Protein AF-A0A1J3HQS7-F1 (afdb_monomer_lite)

Sequence (72 aa):
KEKILSNIANYLDDKTLQMIHTSVDTAKLETFPQSKPDLIR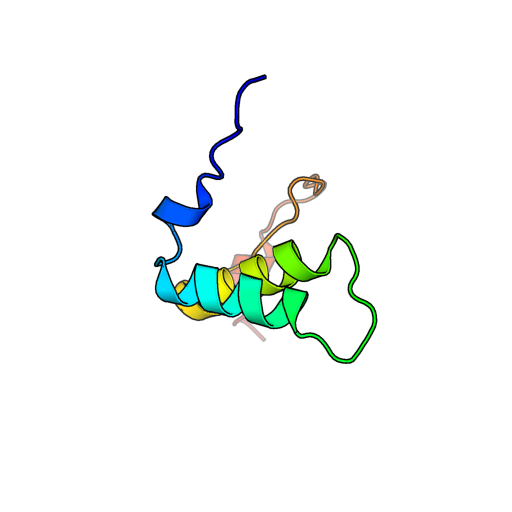LALLIKYGGIYLDASYIAVENFDWLINIGRY

InterPro domains:
  IPR007577 Glycosyltransferase, DXD sugar-binding motif [PF04488] (25-65)
  IPR029044 Nucleotide-diphospho-sugar transferases [SSF53448] (37-69)

pLDDT: mean 86.07, std 15.35, range [33.0, 96.94]

Organism: Noccaea caerulescens (NCBI:txid107243)

Foldseek 3Di:
DDPPPPCLCVQDPPVLLVVLVCCQVVPPDDDDPCSSVVSSLVVNCVVPNDDDDDPPDDDPDDVVVVVCVPVD

Radius of gyration: 15.66 Å; chains: 1; bounding box: 50×27×36 Å

Structure (mmCIF, N/CA/C/O backbone):
data_AF-A0A1J3HQS7-F1
#
_entry.id   AF-A0A1J3HQS7-F1
#
loop_
_atom_site.group_PDB
_atom_site.id
_atom_site.type_symbol
_atom_site.label_atom_id
_atom_site.label_alt_id
_atom_site.label_comp_id
_atom_site.label_asym_id
_atom_site.label_entity_id
_atom_site.label_seq_id
_atom_site.pdbx_PDB_ins_code
_atom_site.Cartn_x
_atom_site.Cartn_y
_atom_site.Cartn_z
_atom_site.occupancy
_atom_site.B_iso_or_equiv
_atom_site.auth_seq_id
_atom_site.auth_comp_id
_atom_site.auth_asym_id
_atom_site.auth_atom_id
_atom_site.pdbx_PDB_model_num
ATOM 1 N N . LYS A 1 1 ? -25.469 12.996 -4.976 1.00 33.00 1 LYS A N 1
ATOM 2 C CA . LYS A 1 1 ? -24.105 12.858 -4.412 1.00 33.00 1 LYS A CA 1
ATOM 3 C C . LYS A 1 1 ? -23.520 11.579 -4.985 1.00 33.00 1 LYS A C 1
ATOM 5 O O . LYS A 1 1 ? -23.887 10.510 -4.515 1.00 33.00 1 LYS A O 1
ATOM 10 N N . GLU A 1 2 ? -22.743 11.680 -6.061 1.00 33.84 2 GLU A N 1
ATOM 11 C CA . GLU A 1 2 ? -22.061 10.521 -6.642 1.00 33.84 2 GLU A CA 1
ATOM 12 C C . GLU A 1 2 ? -21.130 9.919 -5.594 1.00 33.84 2 GLU A C 1
ATOM 14 O O . GLU A 1 2 ? -20.225 10.573 -5.076 1.00 33.84 2 GLU A O 1
ATOM 19 N N . LYS A 1 3 ? -21.405 8.669 -5.234 1.00 37.94 3 LYS A N 1
ATOM 20 C CA . LY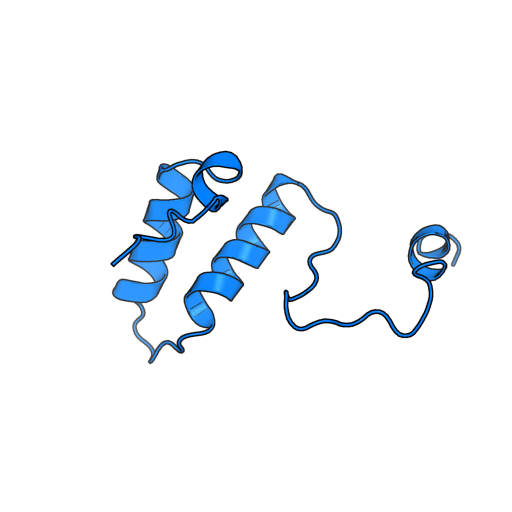S A 1 3 ? -20.474 7.839 -4.490 1.00 37.94 3 LYS A CA 1
ATOM 21 C C . LYS A 1 3 ? -19.345 7.565 -5.476 1.00 37.94 3 LYS A C 1
ATOM 23 O O . LYS A 1 3 ? -19.542 6.767 -6.385 1.00 37.94 3 LYS A O 1
ATOM 28 N N . ILE A 1 4 ? -18.208 8.250 -5.344 1.00 42.66 4 ILE A N 1
ATOM 29 C CA . ILE A 1 4 ? -16.976 7.833 -6.020 1.00 42.66 4 ILE A CA 1
ATOM 30 C C . ILE A 1 4 ? -16.699 6.425 -5.489 1.00 42.66 4 ILE A C 1
ATOM 32 O O . ILE A 1 4 ? -16.206 6.246 -4.374 1.00 42.66 4 ILE A O 1
ATOM 36 N N . LEU A 1 5 ? -17.159 5.416 -6.226 1.00 51.44 5 LEU A N 1
ATOM 37 C CA . LEU A 1 5 ? -16.865 4.024 -5.953 1.00 51.44 5 LEU A CA 1
ATOM 38 C C . LEU A 1 5 ? -15.366 3.904 -6.170 1.00 51.44 5 LEU A C 1
ATOM 40 O O . LEU A 1 5 ? -14.892 4.019 -7.292 1.00 51.44 5 LEU A O 1
ATOM 44 N N . SER A 1 6 ? -14.616 3.789 -5.078 1.00 68.75 6 SER A N 1
ATOM 45 C CA . SER A 1 6 ? -13.171 3.652 -5.158 1.00 68.75 6 SER A CA 1
ATOM 46 C C . SER A 1 6 ? -12.839 2.452 -6.040 1.00 68.75 6 SER A C 1
ATOM 48 O O . SER A 1 6 ? -13.203 1.320 -5.725 1.00 68.75 6 SER A O 1
ATOM 50 N N . ASN A 1 7 ? -12.108 2.702 -7.124 1.00 83.31 7 ASN A N 1
ATOM 51 C CA . ASN A 1 7 ? -11.673 1.687 -8.085 1.00 83.31 7 ASN A CA 1
ATOM 52 C C . ASN A 1 7 ? -10.751 0.636 -7.436 1.00 83.31 7 ASN A C 1
ATOM 54 O O . ASN A 1 7 ? -10.381 -0.337 -8.084 1.00 83.31 7 ASN A O 1
ATOM 58 N N . ILE A 1 8 ? -10.363 0.833 -6.169 1.00 85.75 8 ILE A N 1
ATOM 59 C CA . ILE A 1 8 ? -9.450 -0.028 -5.421 1.00 85.75 8 ILE A CA 1
ATOM 60 C C . ILE A 1 8 ? -9.949 -1.470 -5.298 1.00 85.75 8 ILE A C 1
ATOM 62 O O . ILE A 1 8 ? -9.129 -2.382 -5.252 1.00 85.75 8 ILE A O 1
ATOM 66 N N . ALA A 1 9 ? -11.268 -1.686 -5.328 1.00 86.50 9 ALA A N 1
ATOM 67 C CA . ALA A 1 9 ? -11.874 -3.018 -5.325 1.00 86.50 9 ALA A CA 1
ATOM 68 C C . ALA A 1 9 ? -11.513 -3.850 -6.569 1.00 86.50 9 ALA A C 1
ATOM 70 O O . ALA A 1 9 ? -11.559 -5.073 -6.530 1.00 86.50 9 ALA A O 1
ATOM 71 N N . ASN A 1 10 ? -11.086 -3.205 -7.661 1.00 90.88 10 ASN A N 1
ATOM 72 C CA . ASN A 1 10 ? -10.576 -3.911 -8.837 1.00 90.88 10 ASN A CA 1
ATOM 73 C C . ASN A 1 10 ? -9.133 -4.415 -8.643 1.00 90.88 10 ASN A C 1
ATOM 75 O O . ASN A 1 10 ? -8.670 -5.252 -9.412 1.00 90.88 10 ASN A O 1
ATOM 79 N N . TYR A 1 11 ? -8.407 -3.901 -7.643 1.00 91.38 11 TYR A N 1
ATOM 80 C CA . TYR A 1 11 ? -6.982 -4.179 -7.432 1.00 91.38 11 TYR A CA 1
ATOM 81 C C . TYR A 1 11 ? -6.713 -5.000 -6.165 1.00 91.38 11 TYR A C 1
ATOM 83 O O . TYR A 1 11 ? -5.785 -5.818 -6.146 1.00 91.38 11 TYR A O 1
ATOM 91 N N . LEU A 1 12 ? -7.518 -4.817 -5.119 1.00 93.31 12 LEU A N 1
ATOM 92 C CA . LEU A 1 12 ? -7.429 -5.523 -3.842 1.00 93.31 12 LEU A CA 1
ATOM 93 C C . LEU A 1 12 ? -8.712 -6.321 -3.599 1.00 93.31 12 LEU A C 1
ATOM 95 O O . LEU A 1 12 ? -9.802 -5.823 -3.861 1.00 93.31 12 LEU A O 1
ATOM 99 N N . ASP A 1 13 ? -8.572 -7.547 -3.094 1.00 93.69 13 ASP A N 1
ATOM 100 C CA . ASP A 1 13 ? -9.720 -8.373 -2.719 1.00 93.69 13 ASP A CA 1
ATOM 101 C C . ASP A 1 13 ? -10.436 -7.830 -1.472 1.00 93.69 13 ASP A C 1
ATOM 103 O O . ASP A 1 13 ? -9.853 -7.125 -0.640 1.00 93.69 13 ASP A O 1
ATOM 107 N N . ASP A 1 14 ? -11.708 -8.206 -1.326 1.00 92.81 14 ASP A N 1
ATOM 108 C CA . ASP A 1 14 ? -12.570 -7.751 -0.231 1.00 92.81 14 ASP A CA 1
ATOM 109 C C . ASP A 1 14 ? -12.002 -8.077 1.151 1.00 92.81 14 ASP A C 1
ATOM 111 O O . ASP A 1 14 ? -12.171 -7.295 2.087 1.00 92.81 14 ASP A O 1
ATOM 115 N N . LYS A 1 15 ? -11.285 -9.201 1.282 1.00 95.06 15 LYS A N 1
ATOM 116 C CA . LYS A 1 15 ? -10.650 -9.600 2.541 1.00 95.06 15 LYS A CA 1
ATOM 117 C C . LYS A 1 15 ? -9.571 -8.595 2.938 1.00 95.06 15 LYS A C 1
ATOM 119 O O . LYS A 1 15 ? -9.557 -8.128 4.074 1.00 95.06 15 LYS A O 1
ATOM 124 N N . THR A 1 16 ? -8.690 -8.237 2.010 1.00 94.88 16 THR A N 1
ATOM 125 C CA . THR A 1 16 ? -7.632 -7.247 2.233 1.00 94.88 16 THR A CA 1
ATOM 126 C C . THR A 1 16 ? -8.227 -5.880 2.559 1.00 94.88 16 THR A C 1
ATOM 128 O O . THR A 1 16 ? -7.789 -5.221 3.503 1.00 94.88 16 THR A O 1
ATOM 131 N N . LEU A 1 17 ? -9.269 -5.464 1.836 1.00 94.19 17 LEU A N 1
ATOM 132 C CA . LEU A 1 17 ? -9.958 -4.202 2.107 1.00 94.19 17 LEU A CA 1
ATOM 133 C C . LEU A 1 17 ? -10.609 -4.194 3.495 1.00 94.19 17 LEU A C 1
ATOM 135 O O . LEU A 1 17 ? -10.456 -3.213 4.224 1.00 94.19 17 LEU A O 1
ATOM 139 N N . GLN A 1 18 ? -11.265 -5.287 3.896 1.00 95.00 18 GLN A N 1
ATOM 140 C CA . GLN A 1 18 ? -11.796 -5.443 5.252 1.00 95.00 18 GLN A CA 1
ATOM 141 C C . GLN A 1 18 ? -10.697 -5.347 6.306 1.00 95.00 18 GLN A C 1
ATOM 143 O O . GLN A 1 18 ? -10.856 -4.612 7.273 1.00 95.00 18 GLN A O 1
ATOM 148 N N . MET A 1 19 ? -9.565 -6.026 6.107 1.00 95.25 19 MET A N 1
ATOM 149 C CA . MET A 1 19 ? -8.442 -5.968 7.042 1.00 95.25 19 MET A CA 1
ATOM 150 C C . MET A 1 19 ? -7.913 -4.543 7.218 1.00 95.25 19 MET A C 1
ATOM 152 O O . MET A 1 19 ? -7.656 -4.130 8.347 1.00 95.25 19 MET A O 1
ATOM 156 N N . ILE A 1 20 ? -7.782 -3.775 6.132 1.00 94.81 20 ILE A N 1
ATOM 157 C CA . ILE A 1 20 ? -7.365 -2.367 6.195 1.00 94.81 20 ILE A CA 1
ATOM 158 C C . ILE A 1 20 ? -8.381 -1.546 6.993 1.00 94.81 20 ILE A C 1
ATOM 160 O O . ILE A 1 20 ? -7.994 -0.797 7.886 1.00 94.81 20 ILE A O 1
ATOM 164 N N . HIS A 1 21 ? -9.672 -1.711 6.702 1.00 93.31 21 HIS A N 1
ATOM 165 C CA . HIS A 1 21 ? -10.748 -1.029 7.418 1.00 93.31 21 HIS A CA 1
ATOM 166 C C . HIS A 1 21 ? -10.715 -1.328 8.920 1.00 93.31 21 HIS A C 1
ATOM 168 O O . HIS A 1 21 ? -10.597 -0.410 9.726 1.00 93.31 21 HIS A O 1
ATOM 174 N N . THR A 1 22 ? -10.703 -2.608 9.296 1.00 95.06 22 THR A N 1
ATOM 175 C CA . THR A 1 22 ? -10.635 -3.027 10.699 1.00 95.06 22 THR A CA 1
ATOM 176 C C . THR A 1 22 ? -9.363 -2.532 11.380 1.00 95.06 22 THR A C 1
ATOM 178 O O . THR A 1 22 ? -9.419 -2.135 12.539 1.00 95.06 22 THR A O 1
ATOM 181 N N . SER A 1 23 ? -8.222 -2.513 10.686 1.00 94.38 23 SER A N 1
ATOM 182 C CA . SER A 1 23 ? -6.954 -2.041 11.263 1.00 94.3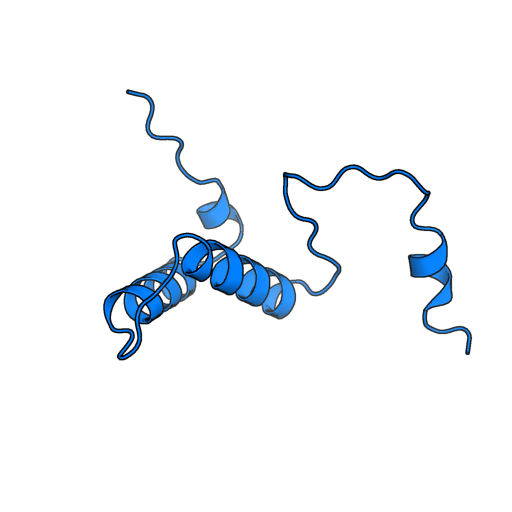8 23 SER A CA 1
ATOM 183 C C . SER A 1 23 ? -7.003 -0.561 11.642 1.00 94.38 23 SER A C 1
ATOM 185 O O . SER A 1 23 ? -6.474 -0.190 12.684 1.00 94.38 23 SER A O 1
ATOM 187 N N . VAL A 1 24 ? -7.643 0.274 10.818 1.00 94.25 24 VAL A N 1
ATOM 188 C CA . VAL A 1 24 ? -7.831 1.702 11.115 1.00 94.25 24 VAL A CA 1
ATOM 189 C C . VAL A 1 24 ? -8.873 1.883 12.221 1.00 94.25 24 VAL A C 1
ATOM 191 O O . VAL A 1 24 ? -8.607 2.583 13.190 1.00 94.25 24 VAL A O 1
ATOM 194 N N . ASP A 1 25 ? -10.016 1.202 12.130 1.00 93.31 25 ASP A N 1
ATOM 195 C CA . ASP A 1 25 ? -11.134 1.384 13.068 1.00 93.31 25 ASP A CA 1
ATOM 196 C C . ASP A 1 25 ? -10.822 0.881 14.490 1.00 93.31 25 ASP A C 1
ATOM 198 O O . ASP A 1 25 ? -11.355 1.395 15.471 1.00 93.31 25 ASP A O 1
ATOM 202 N N . THR A 1 26 ? -9.964 -0.137 14.614 1.00 95.56 26 THR A N 1
ATOM 203 C CA . THR A 1 26 ? -9.580 -0.751 15.901 1.00 95.56 26 THR A CA 1
ATOM 204 C C . THR A 1 26 ? -8.212 -0.302 16.410 1.00 95.56 26 THR A C 1
ATOM 206 O O . THR A 1 26 ? -7.701 -0.851 17.393 1.00 95.56 26 THR A O 1
ATOM 209 N N . ALA A 1 27 ? -7.595 0.682 15.751 1.00 94.56 27 ALA A N 1
ATOM 210 C CA . ALA A 1 27 ? -6.2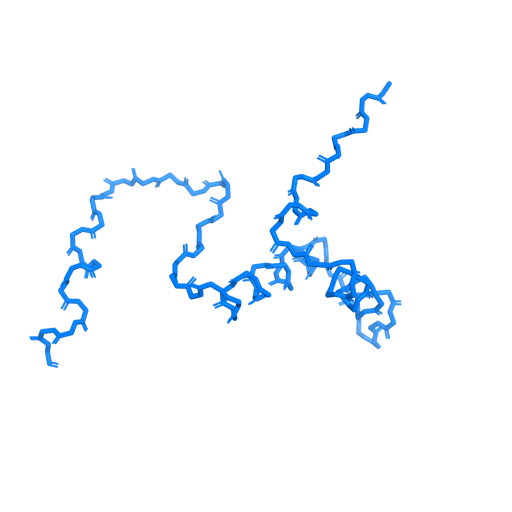96 1.190 16.148 1.00 94.56 27 ALA A CA 1
ATOM 211 C C . ALA A 1 27 ? -6.341 1.707 17.595 1.00 94.56 27 ALA A C 1
ATOM 213 O O . ALA A 1 27 ? -7.198 2.497 17.981 1.00 94.56 27 ALA A O 1
ATOM 214 N N . LYS A 1 28 ? -5.383 1.262 18.415 1.00 93.81 28 LYS A N 1
ATOM 215 C CA . LYS A 1 28 ? -5.239 1.724 19.809 1.00 93.81 28 LYS A CA 1
ATOM 216 C C . LYS A 1 28 ? -4.698 3.152 19.912 1.00 93.81 28 LYS A C 1
ATOM 218 O O . LYS A 1 28 ? -4.731 3.741 20.987 1.00 93.81 28 LYS A O 1
ATOM 223 N N . LEU A 1 29 ? -4.133 3.651 18.819 1.00 93.00 29 LEU A N 1
ATOM 224 C CA . LEU A 1 29 ? -3.557 4.980 18.687 1.00 93.00 29 LEU A CA 1
ATOM 225 C C . LEU A 1 29 ? -4.434 5.802 17.749 1.00 93.00 29 LEU A C 1
ATOM 227 O O . LEU A 1 29 ? -5.119 5.244 16.893 1.00 93.00 29 LEU A O 1
ATOM 231 N N . GLU A 1 30 ? -4.379 7.121 17.901 1.00 93.00 30 GLU A N 1
ATOM 232 C CA . GLU A 1 30 ? -5.070 8.039 17.004 1.00 93.00 30 GLU A CA 1
ATOM 233 C C . GLU A 1 30 ? -4.612 7.826 15.555 1.00 93.00 30 GLU A C 1
ATOM 235 O O . GLU A 1 30 ? -3.416 7.787 15.254 1.00 93.00 30 GLU A O 1
ATOM 240 N N . THR A 1 31 ? -5.583 7.656 14.661 1.00 93.06 31 THR A N 1
ATOM 241 C CA . THR A 1 31 ? -5.347 7.500 13.225 1.00 93.06 31 THR A CA 1
ATOM 242 C C . THR A 1 31 ? -5.530 8.823 12.508 1.00 93.06 31 THR A C 1
ATOM 244 O O . THR A 1 31 ? -6.385 9.626 12.879 1.00 93.06 31 THR A O 1
ATOM 247 N N . PHE A 1 32 ? -4.815 8.998 11.405 1.00 93.81 32 PHE A N 1
ATOM 248 C CA . PHE A 1 32 ? -4.940 10.172 10.553 1.00 93.81 32 PHE A CA 1
ATOM 249 C C . PHE A 1 32 ? -5.761 9.842 9.299 1.00 93.81 32 PHE A C 1
ATOM 251 O O . PHE A 1 32 ? -5.842 8.674 8.904 1.00 93.81 32 PHE A O 1
ATOM 258 N N . PRO A 1 33 ? -6.323 10.843 8.597 1.00 90.94 33 PRO A N 1
ATOM 259 C CA . PRO A 1 33 ? -6.979 10.623 7.305 1.00 90.94 33 PRO A CA 1
ATOM 260 C C . PRO A 1 33 ? -6.104 9.864 6.289 1.00 90.94 33 PRO A C 1
ATOM 262 O O . PRO A 1 33 ? -6.620 9.149 5.431 1.00 90.94 33 PRO A O 1
ATOM 265 N N . GLN A 1 34 ? -4.780 9.987 6.413 1.00 92.00 34 GLN A N 1
ATOM 266 C CA . GLN A 1 34 ? -3.771 9.341 5.575 1.00 92.00 34 GLN A CA 1
ATOM 267 C C . GLN A 1 34 ? -3.534 7.863 5.927 1.00 92.00 34 GLN A C 1
ATOM 269 O O . GLN A 1 34 ? -3.052 7.106 5.089 1.00 92.00 34 GLN A O 1
ATOM 274 N N . SER A 1 35 ? -3.942 7.398 7.113 1.00 94.44 35 SER A N 1
ATOM 275 C CA . SER A 1 35 ? -3.675 6.025 7.559 1.00 94.44 35 SER A CA 1
ATOM 276 C C . SER A 1 35 ? -4.296 4.975 6.632 1.00 94.44 35 SER A C 1
ATOM 278 O O . SER A 1 35 ? -3.670 3.965 6.319 1.00 94.44 35 SER A O 1
ATOM 280 N N . LYS A 1 36 ? -5.513 5.222 6.130 1.00 93.06 36 LYS A N 1
ATOM 281 C CA . LYS A 1 36 ? -6.160 4.320 5.170 1.00 93.06 36 LYS A CA 1
ATOM 282 C C . LYS A 1 36 ? -5.422 4.260 3.819 1.00 93.06 36 LYS A C 1
ATOM 284 O O . LYS A 1 36 ? -5.102 3.148 3.396 1.00 93.06 36 LYS A O 1
ATOM 289 N N . PRO A 1 37 ? -5.158 5.380 3.111 1.00 92.88 37 PRO A N 1
ATOM 290 C CA . PRO A 1 37 ? -4.409 5.330 1.857 1.00 92.88 37 PRO A CA 1
ATOM 291 C C . PRO A 1 37 ? -2.976 4.807 2.028 1.00 92.88 37 PRO A C 1
ATOM 293 O O . PRO A 1 37 ? -2.491 4.135 1.123 1.00 92.88 37 PRO A O 1
ATOM 296 N N . ASP A 1 38 ? -2.331 5.001 3.182 1.00 95.00 38 ASP A N 1
ATOM 297 C CA . ASP A 1 38 ? -1.019 4.406 3.471 1.00 95.00 38 ASP A CA 1
ATOM 298 C C . ASP A 1 38 ? -1.058 2.877 3.517 1.00 95.00 38 ASP A C 1
ATOM 300 O O . ASP A 1 38 ? -0.216 2.211 2.910 1.00 95.00 38 ASP A O 1
ATOM 304 N N . LEU A 1 39 ? -2.066 2.305 4.179 1.00 95.81 39 LEU A N 1
ATOM 305 C CA . LEU A 1 39 ? -2.262 0.856 4.206 1.00 95.81 39 LEU A CA 1
ATOM 306 C C . LEU A 1 39 ? -2.653 0.300 2.831 1.00 95.81 39 LEU A C 1
ATOM 308 O O . LEU A 1 39 ? -2.206 -0.782 2.458 1.00 95.81 39 LEU A O 1
ATOM 312 N N . ILE A 1 40 ? -3.440 1.045 2.051 1.00 95.25 40 ILE A N 1
ATOM 313 C CA . ILE A 1 40 ? -3.763 0.680 0.664 1.00 95.25 40 ILE A CA 1
ATOM 314 C C . ILE A 1 40 ? -2.496 0.670 -0.198 1.00 95.25 40 ILE A C 1
ATOM 316 O O . ILE A 1 40 ? -2.250 -0.303 -0.908 1.00 95.25 40 ILE A O 1
ATOM 320 N N . ARG A 1 41 ? -1.672 1.719 -0.113 1.00 95.81 41 ARG A N 1
ATOM 321 C CA . ARG A 1 41 ? -0.381 1.817 -0.804 1.00 95.81 41 ARG A CA 1
ATOM 322 C C . ARG A 1 41 ? 0.524 0.643 -0.443 1.00 95.81 41 ARG A C 1
ATOM 324 O O . ARG A 1 41 ? 1.088 0.017 -1.336 1.00 95.81 41 ARG A O 1
ATOM 331 N N . LEU A 1 42 ? 0.618 0.308 0.844 1.00 96.94 42 LEU A N 1
ATOM 332 C CA . LEU A 1 42 ? 1.373 -0.852 1.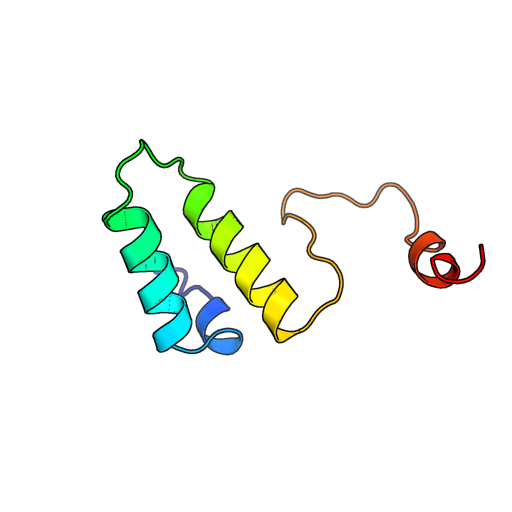309 1.00 96.94 42 LEU A CA 1
ATOM 333 C C . LEU A 1 42 ? 0.833 -2.160 0.713 1.00 96.94 42 LEU A C 1
ATOM 335 O O . LEU A 1 42 ? 1.609 -2.955 0.189 1.00 96.94 42 LEU A O 1
ATOM 339 N N . ALA A 1 43 ? -0.484 -2.375 0.740 1.00 96.50 43 ALA A N 1
ATOM 340 C CA . ALA A 1 43 ? -1.104 -3.582 0.196 1.00 96.50 43 ALA A CA 1
ATOM 341 C C . ALA A 1 43 ? -0.868 -3.735 -1.317 1.00 96.50 43 ALA A C 1
ATOM 343 O O . ALA A 1 43 ? -0.566 -4.833 -1.786 1.00 96.50 43 ALA A O 1
ATOM 344 N N . LEU A 1 44 ? -0.956 -2.640 -2.078 1.00 96.31 44 LEU A N 1
ATOM 345 C CA . LEU A 1 44 ? -0.659 -2.634 -3.512 1.00 96.31 44 LEU A CA 1
ATOM 346 C C . LEU A 1 44 ? 0.801 -3.010 -3.787 1.00 96.31 44 LEU A C 1
ATOM 348 O O . LEU A 1 44 ? 1.052 -3.869 -4.630 1.00 96.31 44 LEU A O 1
ATOM 352 N N . LEU A 1 45 ? 1.745 -2.419 -3.049 1.00 96.94 45 LEU A N 1
ATOM 353 C CA . LEU A 1 45 ? 3.175 -2.702 -3.202 1.00 96.94 45 LEU A CA 1
ATOM 354 C C . LEU A 1 45 ? 3.535 -4.135 -2.793 1.00 96.94 45 LEU A C 1
ATOM 356 O O . LEU A 1 45 ? 4.362 -4.757 -3.448 1.00 96.94 45 LEU A O 1
ATOM 360 N N . ILE A 1 46 ? 2.897 -4.695 -1.762 1.00 96.62 46 ILE A N 1
ATOM 361 C CA . ILE A 1 46 ? 3.097 -6.105 -1.388 1.00 96.62 46 ILE A CA 1
ATOM 362 C C . ILE A 1 46 ? 2.571 -7.040 -2.484 1.00 96.62 46 ILE A C 1
ATOM 364 O O . ILE A 1 46 ? 3.217 -8.036 -2.802 1.00 96.62 46 ILE A O 1
ATOM 368 N N . LYS A 1 47 ? 1.401 -6.740 -3.061 1.00 96.25 47 LYS A N 1
ATOM 369 C CA . LYS A 1 47 ? 0.746 -7.616 -4.042 1.00 96.25 47 LYS A CA 1
ATOM 370 C C . LYS A 1 47 ? 1.400 -7.571 -5.423 1.00 96.25 47 LYS A C 1
ATOM 372 O O . LYS A 1 47 ? 1.522 -8.612 -6.062 1.00 96.25 47 LYS A O 1
ATOM 377 N N . TYR A 1 48 ? 1.774 -6.384 -5.893 1.00 96.38 48 TYR A N 1
ATOM 378 C CA . TYR A 1 48 ? 2.226 -6.169 -7.272 1.00 96.38 48 TYR A CA 1
ATOM 379 C C . TYR A 1 48 ? 3.690 -5.729 -7.381 1.00 96.38 48 TYR A C 1
ATOM 381 O O . TYR A 1 48 ? 4.246 -5.745 -8.478 1.00 96.38 48 TYR A O 1
ATOM 389 N N . GLY A 1 49 ? 4.328 -5.342 -6.274 1.00 93.12 49 GLY A N 1
ATOM 390 C CA . GLY A 1 49 ? 5.629 -4.680 -6.308 1.00 93.12 49 GLY A CA 1
ATOM 391 C C . GLY A 1 49 ? 5.553 -3.302 -6.970 1.00 93.12 49 GLY A C 1
ATOM 392 O O . GLY A 1 49 ? 4.517 -2.634 -6.959 1.00 93.12 49 GLY A O 1
ATOM 393 N N . GLY A 1 50 ? 6.670 -2.884 -7.566 1.00 91.75 50 GLY A N 1
ATOM 394 C CA . GLY A 1 50 ? 6.764 -1.633 -8.314 1.00 91.75 50 GLY A CA 1
ATOM 395 C C . GLY A 1 50 ? 6.875 -0.396 -7.425 1.00 91.75 50 GLY A C 1
ATOM 396 O O . GLY A 1 50 ? 7.440 -0.443 -6.332 1.00 91.75 50 GLY A O 1
ATOM 397 N N . ILE A 1 51 ? 6.375 0.732 -7.934 1.00 91.19 51 ILE A N 1
ATOM 398 C CA . ILE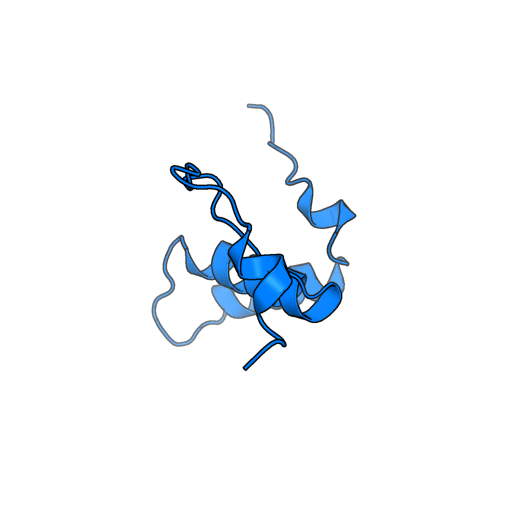 A 1 51 ? 6.477 2.044 -7.291 1.00 91.19 51 ILE A CA 1
ATOM 399 C C . ILE A 1 51 ? 5.102 2.686 -7.254 1.00 91.19 51 ILE A C 1
ATOM 401 O O . ILE A 1 51 ? 4.406 2.758 -8.263 1.00 91.19 51 ILE A O 1
ATOM 405 N N . TYR A 1 52 ? 4.735 3.171 -6.074 1.00 92.69 52 TYR A N 1
ATOM 406 C CA . TYR A 1 52 ? 3.526 3.947 -5.868 1.00 92.69 52 TYR A CA 1
ATOM 407 C C . TYR A 1 52 ? 3.886 5.429 -5.811 1.00 92.69 52 TYR A C 1
ATOM 409 O O . TYR A 1 52 ? 4.770 5.821 -5.049 1.00 92.69 52 TYR A O 1
ATOM 417 N N . LEU A 1 53 ? 3.161 6.247 -6.568 1.00 92.25 53 LEU A N 1
ATOM 418 C CA . LEU A 1 53 ? 3.251 7.703 -6.530 1.00 92.25 53 LEU A CA 1
ATOM 419 C C . LEU A 1 53 ? 1.929 8.256 -5.999 1.00 92.25 53 LEU A C 1
ATOM 421 O O . LEU A 1 53 ? 0.860 7.762 -6.360 1.00 92.25 53 LEU A O 1
ATOM 425 N N . ASP A 1 54 ? 1.999 9.257 -5.124 1.00 90.19 54 ASP A N 1
ATOM 426 C CA . ASP A 1 54 ? 0.798 9.951 -4.660 1.00 90.19 54 ASP A CA 1
ATOM 427 C C . ASP A 1 54 ? 0.099 10.638 -5.848 1.00 90.19 54 ASP A C 1
ATOM 429 O O . ASP A 1 54 ? 0.753 11.098 -6.780 1.00 90.19 54 ASP A O 1
ATOM 433 N N . ALA A 1 55 ? -1.227 10.749 -5.810 1.00 87.69 55 ALA A N 1
ATOM 434 C CA . ALA A 1 55 ? -1.996 11.477 -6.817 1.00 87.69 55 ALA A CA 1
ATOM 435 C C . ALA A 1 55 ? -1.610 12.965 -6.879 1.00 87.69 55 ALA A C 1
ATOM 437 O O . ALA A 1 55 ? -1.821 13.619 -7.896 1.00 87.69 55 ALA A O 1
ATOM 438 N N . SER A 1 56 ? -1.047 13.494 -5.789 1.00 90.06 56 SER A N 1
ATOM 439 C CA . SER A 1 56 ? -0.497 14.848 -5.711 1.00 90.06 56 SER A CA 1
ATOM 440 C C . SER A 1 56 ? 0.894 14.992 -6.348 1.00 90.06 56 SER A C 1
ATOM 442 O O . SER A 1 56 ? 1.365 16.114 -6.533 1.00 90.06 56 SER A O 1
ATOM 444 N N . TYR A 1 57 ? 1.565 13.885 -6.682 1.00 90.50 57 TYR A N 1
ATOM 445 C CA . TYR A 1 57 ? 2.915 13.908 -7.229 1.00 90.50 57 TYR A CA 1
ATOM 446 C C . TYR A 1 57 ? 2.921 14.426 -8.670 1.00 90.50 57 TYR A C 1
ATOM 448 O O . TYR A 1 57 ? 2.202 13.930 -9.537 1.00 90.50 57 TYR A O 1
ATOM 456 N N . ILE A 1 58 ? 3.800 15.391 -8.937 1.00 89.75 58 ILE A N 1
ATOM 457 C CA . ILE A 1 58 ? 4.070 15.914 -10.276 1.00 89.75 58 ILE A CA 1
ATOM 458 C C . ILE A 1 58 ? 5.509 15.542 -10.630 1.00 89.75 58 ILE A C 1
ATOM 460 O O . ILE A 1 58 ? 6.445 15.942 -9.937 1.00 89.75 58 ILE A O 1
ATOM 464 N N . ALA A 1 59 ? 5.686 14.779 -11.709 1.00 88.12 59 ALA A N 1
ATOM 465 C CA . ALA A 1 59 ? 7.010 14.432 -12.208 1.00 88.12 59 ALA A CA 1
ATOM 466 C C . ALA A 1 59 ? 7.673 15.676 -12.816 1.00 88.12 59 ALA A C 1
ATOM 468 O O . ALA A 1 59 ? 7.217 16.195 -13.834 1.00 88.12 59 ALA A O 1
ATOM 469 N N . VAL A 1 60 ? 8.740 16.154 -12.178 1.00 84.88 60 VAL A N 1
ATOM 470 C CA . VAL A 1 60 ? 9.583 17.249 -12.692 1.00 84.88 60 VAL A CA 1
ATOM 471 C C . VAL A 1 60 ? 10.789 16.736 -13.483 1.00 84.88 60 VAL A C 1
ATOM 473 O O . VAL A 1 60 ? 11.404 17.492 -14.227 1.00 84.88 60 VAL A O 1
ATOM 476 N N . GLU A 1 61 ? 11.095 15.444 -13.352 1.00 84.81 61 GLU A N 1
ATOM 477 C CA . GLU A 1 61 ? 12.206 14.752 -14.005 1.00 84.81 61 GLU A CA 1
ATOM 478 C C . GLU A 1 61 ? 11.759 13.369 -14.500 1.00 84.81 61 GLU A C 1
ATOM 480 O O . GLU A 1 61 ? 10.778 12.799 -14.012 1.00 84.81 61 GLU A O 1
ATOM 485 N N . ASN A 1 62 ? 12.498 12.820 -15.466 1.00 85.06 62 ASN A N 1
ATOM 486 C CA . ASN A 1 62 ? 12.258 11.478 -15.988 1.00 85.06 62 ASN A CA 1
ATOM 487 C C . ASN A 1 62 ? 12.712 10.404 -14.986 1.00 85.06 62 ASN A C 1
ATOM 489 O O . ASN A 1 62 ? 13.721 10.546 -14.297 1.00 85.06 62 ASN A O 1
ATOM 493 N N . PHE A 1 63 ? 12.011 9.270 -14.962 1.00 88.12 63 PHE A N 1
ATOM 494 C CA . PHE A 1 63 ? 12.324 8.131 -14.091 1.00 88.12 63 PHE A CA 1
ATOM 495 C C . PHE A 1 63 ? 13.470 7.248 -14.614 1.00 88.12 63 PHE A C 1
ATOM 497 O O . PHE A 1 63 ? 13.480 6.044 -14.377 1.00 88.12 63 PHE A O 1
ATOM 504 N N . ASP A 1 64 ? 14.465 7.804 -15.305 1.00 86.56 64 ASP A N 1
ATOM 505 C CA . ASP A 1 64 ? 15.571 7.016 -15.878 1.00 86.56 64 ASP A CA 1
ATOM 506 C C . ASP A 1 64 ? 16.390 6.289 -14.797 1.00 86.56 64 ASP A C 1
ATOM 508 O O . ASP A 1 64 ? 16.991 5.236 -15.035 1.00 86.56 64 ASP A O 1
ATOM 512 N N . TRP A 1 65 ? 16.360 6.804 -13.565 1.00 82.25 65 TRP A N 1
ATOM 513 C CA . TRP A 1 65 ? 16.943 6.147 -12.400 1.00 82.25 65 TRP A CA 1
ATOM 514 C C . TRP A 1 65 ? 16.313 4.774 -12.103 1.00 82.25 65 TRP A C 1
ATOM 516 O O . TRP A 1 65 ? 17.021 3.896 -11.611 1.00 82.25 65 TRP A O 1
ATOM 526 N N . LEU A 1 66 ? 15.042 4.528 -12.466 1.00 83.00 66 LEU A N 1
ATOM 527 C CA . LEU A 1 66 ? 14.398 3.214 -12.295 1.00 83.00 66 LEU A CA 1
ATOM 528 C C . LEU A 1 66 ? 15.058 2.118 -13.126 1.00 83.00 66 LEU A C 1
ATOM 530 O O . LEU A 1 66 ? 14.967 0.943 -12.790 1.00 83.00 66 LEU A O 1
ATOM 534 N N . ILE A 1 67 ? 15.687 2.474 -14.240 1.00 78.94 67 ILE A N 1
ATOM 535 C CA . ILE A 1 67 ? 16.325 1.493 -15.120 1.00 78.94 67 ILE A CA 1
ATOM 536 C C . ILE A 1 67 ? 17.702 1.101 -14.558 1.00 78.94 67 ILE A C 1
ATOM 538 O O . ILE A 1 67 ? 18.210 0.015 -14.827 1.00 78.94 67 ILE A O 1
ATOM 542 N N . ASN A 1 68 ? 18.298 1.962 -13.729 1.00 74.62 68 ASN A N 1
ATOM 543 C CA . ASN A 1 68 ? 19.678 1.828 -13.267 1.00 74.62 68 ASN A CA 1
ATOM 544 C C . ASN A 1 68 ? 19.817 1.345 -11.810 1.00 74.62 68 ASN A C 1
ATOM 546 O O . ASN A 1 68 ? 20.938 1.212 -11.328 1.00 74.62 68 ASN A O 1
ATOM 550 N N . ILE A 1 69 ? 18.716 1.016 -11.121 1.00 72.38 69 ILE A N 1
ATOM 551 C CA . ILE A 1 69 ? 18.712 0.608 -9.696 1.00 72.38 69 ILE A CA 1
ATOM 552 C C . ILE A 1 69 ? 19.530 -0.660 -9.393 1.00 72.38 69 ILE A C 1
ATOM 554 O O . ILE A 1 69 ? 19.916 -0.864 -8.249 1.00 72.38 69 ILE A O 1
ATOM 558 N N . GLY A 1 70 ? 19.802 -1.510 -10.390 1.00 62.06 70 GLY A N 1
ATOM 559 C CA . GLY A 1 70 ? 20.592 -2.743 -10.233 1.00 62.06 70 GLY A CA 1
ATOM 560 C C . GLY A 1 70 ? 22.026 -2.671 -10.769 1.00 62.06 70 GLY A C 1
ATOM 561 O O . GLY A 1 70 ? 22.645 -3.714 -10.950 1.00 62.06 70 GLY A O 1
ATOM 562 N N . ARG A 1 71 ? 22.527 -1.478 -11.118 1.00 60.72 71 ARG A N 1
ATOM 563 C CA . ARG A 1 71 ? 23.832 -1.291 -11.784 1.00 60.72 71 ARG A CA 1
ATOM 564 C C . ARG A 1 71 ? 24.960 -0.796 -10.868 1.00 60.72 71 ARG A C 1
ATOM 566 O O . ARG A 1 71 ? 26.001 -0.394 -11.384 1.00 60.72 71 ARG A O 1
ATOM 573 N N . TYR A 1 72 ? 24.769 -0.851 -9.551 1.00 53.66 72 TYR A N 1
ATOM 574 C CA . TYR A 1 72 ? 25.791 -0.539 -8.548 1.00 53.66 72 TYR A CA 1
ATOM 575 C C . TYR A 1 72 ? 26.154 -1.772 -7.729 1.00 53.66 72 TYR A C 1
ATOM 577 O O . TYR A 1 72 ? 25.218 -2.524 -7.371 1.00 53.66 72 TYR A O 1
#

Secondary structure (DSSP, 8-state):
------GGGGTS-HHHHHHHHHHHHT-SSPPPTTHHHHHHHHHHHHHH-S----TT---SS-TTHHHHTT--